Protein AF-A0A2S6MS25-F1 (afdb_monomer_lite)

Foldseek 3Di:
DPVVCQVVQQVDAFLVRHRLDSPPQKDFWDKDQDPVVRFIWTFDADPVCNVDGTDIDTDDPRQETDDADPVQGKMFRWDWDADPNDTDTDGNHIYHHPDD

pLDDT: mean 85.84, std 10.42, range [42.28, 95.88]

Structure (mmCIF, N/CA/C/O backbone):
data_AF-A0A2S6MS25-F1
#
_entry.id   AF-A0A2S6MS25-F1
#
loop_
_atom_site.group_PDB
_atom_site.id
_atom_site.type_symbol
_atom_site.label_atom_id
_atom_site.label_alt_id
_atom_site.label_comp_id
_atom_site.label_asym_id
_atom_site.label_entity_id
_atom_site.label_seq_id
_atom_site.pdbx_PDB_ins_code
_atom_site.Cartn_x
_atom_site.Cartn_y
_atom_site.Cartn_z
_atom_site.occupancy
_atom_site.B_iso_or_equiv
_atom_site.auth_seq_id
_atom_site.auth_comp_id
_atom_site.auth_asym_id
_atom_site.auth_atom_id
_atom_site.pdbx_PDB_model_num
ATOM 1 N N . MET A 1 1 ? 5.511 14.124 10.171 1.00 53.41 1 MET A N 1
ATOM 2 C CA . MET A 1 1 ? 5.291 12.914 10.995 1.00 53.41 1 MET A CA 1
ATOM 3 C C . MET A 1 1 ? 4.006 13.111 11.786 1.00 53.41 1 MET A C 1
ATOM 5 O O . MET A 1 1 ? 3.784 14.231 12.223 1.00 53.41 1 MET A O 1
ATOM 9 N N . ARG A 1 2 ? 3.167 12.074 11.911 1.00 65.19 2 ARG A N 1
ATOM 10 C CA . ARG A 1 2 ? 1.916 12.057 12.699 1.00 65.19 2 ARG A CA 1
ATOM 11 C C . ARG A 1 2 ? 2.154 11.206 13.963 1.00 65.19 2 ARG A C 1
ATOM 13 O O . ARG A 1 2 ? 1.746 10.044 13.981 1.00 65.19 2 ARG A O 1
ATOM 20 N N . PRO A 1 3 ? 2.930 11.692 14.956 1.00 72.25 3 PRO A N 1
ATOM 21 C CA . PRO A 1 3 ? 3.336 10.893 16.118 1.00 72.25 3 PRO A CA 1
ATOM 22 C C . PRO A 1 3 ? 2.148 10.376 16.941 1.00 72.25 3 PRO A C 1
ATOM 24 O O . PRO A 1 3 ? 2.256 9.338 17.592 1.00 72.25 3 PRO A O 1
ATOM 27 N N . GLU A 1 4 ? 1.000 11.048 16.871 1.00 78.44 4 GLU A N 1
ATOM 28 C CA . GLU A 1 4 ? -0.251 10.626 17.496 1.00 78.44 4 GLU A CA 1
ATOM 29 C C . GLU A 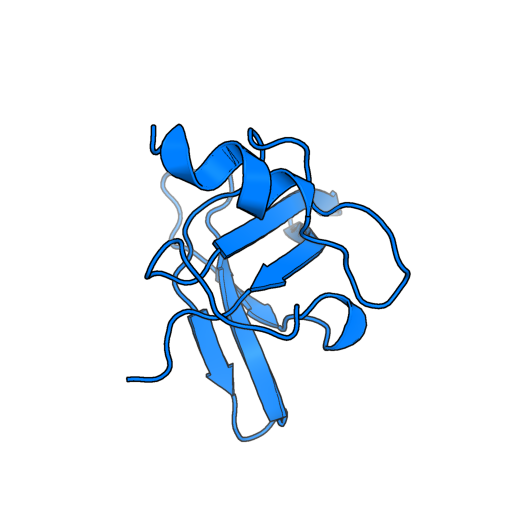1 4 ? -0.791 9.298 16.939 1.00 78.44 4 GLU A C 1
ATOM 31 O O . GLU A 1 4 ? -1.523 8.591 17.627 1.00 78.44 4 GLU A O 1
ATOM 36 N N . LEU A 1 5 ? -0.387 8.912 15.725 1.00 79.31 5 LEU A N 1
ATOM 37 C CA . LEU A 1 5 ? -0.782 7.651 15.096 1.00 79.31 5 LEU A CA 1
ATOM 38 C C . LEU A 1 5 ? 0.164 6.486 15.414 1.00 79.31 5 LEU A C 1
ATOM 40 O O . LEU A 1 5 ? -0.111 5.360 15.007 1.00 79.31 5 LEU A O 1
ATOM 44 N N . ASN A 1 6 ? 1.252 6.701 16.159 1.00 78.62 6 ASN A N 1
ATOM 45 C CA . ASN A 1 6 ? 2.250 5.658 16.425 1.00 78.62 6 ASN A CA 1
ATOM 46 C C . ASN A 1 6 ? 1.661 4.425 17.124 1.00 78.62 6 ASN A C 1
ATOM 48 O O . ASN A 1 6 ? 2.012 3.296 16.787 1.00 78.62 6 ASN A O 1
ATOM 52 N N . ALA A 1 7 ? 0.762 4.623 18.093 1.00 82.19 7 ALA A N 1
ATOM 53 C CA . ALA A 1 7 ? 0.104 3.514 18.786 1.00 82.19 7 ALA A CA 1
ATOM 54 C C . ALA A 1 7 ? -0.797 2.706 17.840 1.00 82.19 7 ALA A C 1
ATOM 56 O O . ALA A 1 7 ? -0.838 1.480 17.922 1.00 82.19 7 ALA A O 1
ATOM 57 N N . TRP A 1 8 ? -1.470 3.392 16.914 1.00 84.81 8 TRP A N 1
ATOM 58 C CA . TRP A 1 8 ? -2.273 2.757 15.877 1.00 84.81 8 TRP A CA 1
ATOM 59 C C . TRP A 1 8 ? -1.399 1.989 14.883 1.00 84.81 8 TRP A C 1
ATOM 61 O O . TRP A 1 8 ? -1.662 0.822 14.637 1.00 84.81 8 TRP A O 1
ATOM 71 N N . PHE A 1 9 ? -0.301 2.569 14.389 1.00 82.69 9 PHE A N 1
ATOM 72 C CA . PHE A 1 9 ? 0.625 1.852 13.506 1.00 82.69 9 PHE A CA 1
ATOM 73 C C . PHE A 1 9 ? 1.148 0.557 14.134 1.00 82.69 9 PHE A C 1
ATOM 75 O O . PHE A 1 9 ? 1.134 -0.488 13.488 1.00 82.69 9 PHE A O 1
ATOM 82 N N . LYS A 1 10 ? 1.524 0.602 15.417 1.00 81.94 10 LYS A N 1
ATOM 83 C CA . LYS A 1 10 ? 2.002 -0.570 16.165 1.00 81.94 10 LYS A CA 1
ATOM 84 C C . LYS A 1 10 ? 0.934 -1.642 16.394 1.00 81.94 10 LYS A C 1
ATOM 86 O O . LYS A 1 10 ? 1.291 -2.785 16.676 1.00 81.94 10 LYS A O 1
ATOM 91 N N . SER A 1 11 ? -0.354 -1.301 16.310 1.00 82.94 11 SER A N 1
ATOM 92 C CA . SER A 1 11 ? -1.438 -2.278 16.453 1.00 82.94 11 SER A CA 1
ATOM 93 C C . SER A 1 11 ? -1.777 -2.993 15.141 1.00 82.94 11 SER A C 1
ATOM 95 O O . SER A 1 11 ? -2.391 -4.060 15.184 1.00 82.94 11 SER A O 1
ATOM 97 N N . LEU A 1 12 ? -1.353 -2.456 13.989 1.00 84.06 12 LEU A N 1
ATOM 98 C CA . LEU A 1 12 ? -1.639 -3.031 12.678 1.00 84.06 12 LEU A CA 1
ATOM 99 C C . LEU A 1 12 ? -0.911 -4.364 12.478 1.00 84.06 12 LEU A C 1
ATOM 101 O O . LEU A 1 12 ? 0.322 -4.447 12.483 1.00 84.06 12 LEU A O 1
ATOM 105 N N . LYS A 1 13 ? -1.702 -5.410 12.239 1.00 81.62 13 LYS A N 1
ATOM 106 C CA . LYS A 1 13 ? -1.235 -6.750 11.890 1.00 81.62 13 LYS A CA 1
ATOM 107 C C . LYS A 1 13 ? -1.955 -7.235 10.642 1.00 81.62 13 LYS A C 1
ATOM 109 O O . LYS A 1 13 ? -3.155 -7.000 10.502 1.0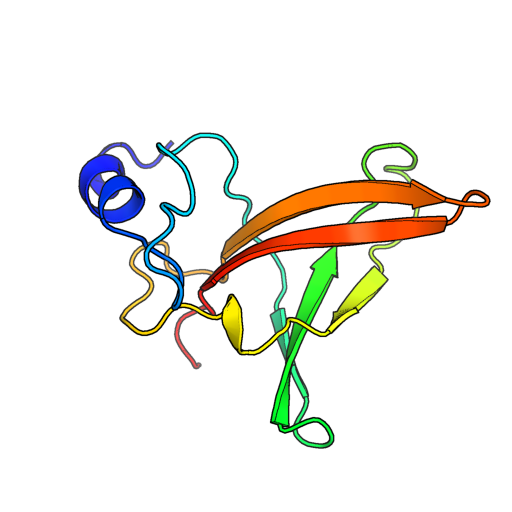0 81.62 13 LYS A O 1
ATOM 114 N N . ASN A 1 14 ? -1.238 -7.921 9.758 1.00 79.12 14 ASN A N 1
ATOM 115 C CA . ASN A 1 14 ? -1.850 -8.584 8.610 1.00 79.12 14 ASN A CA 1
ATOM 116 C C . ASN A 1 14 ? -2.727 -9.770 9.058 1.00 79.12 14 ASN A C 1
ATOM 118 O O . ASN A 1 14 ? -2.771 -10.135 10.236 1.00 79.12 14 ASN A O 1
ATOM 122 N N . LYS A 1 15 ? -3.418 -10.410 8.108 1.00 77.00 15 LYS A N 1
ATOM 123 C CA . LYS A 1 15 ? -4.299 -11.554 8.403 1.00 77.00 15 LYS A CA 1
ATOM 124 C C . LYS A 1 15 ? -3.554 -12.778 8.956 1.00 77.00 15 LYS A C 1
ATOM 126 O O 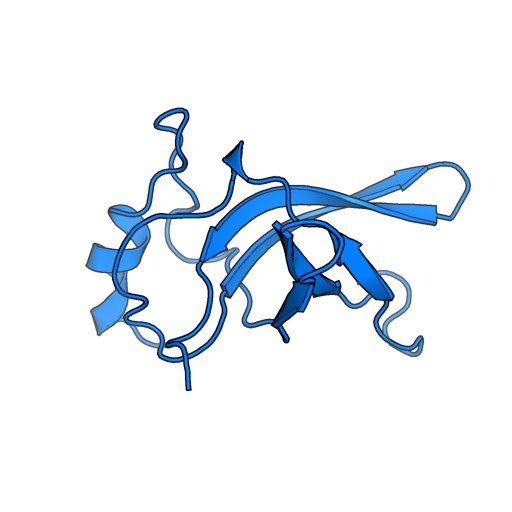. LYS A 1 15 ? -4.183 -13.617 9.590 1.00 77.00 15 LYS A O 1
ATOM 131 N N . ALA A 1 16 ? -2.239 -12.870 8.752 1.00 76.88 16 ALA A N 1
ATOM 132 C CA . ALA A 1 16 ? -1.385 -13.903 9.338 1.00 76.88 16 ALA A CA 1
ATOM 133 C C . ALA A 1 16 ? -0.916 -13.563 10.771 1.00 76.88 16 ALA A C 1
ATOM 135 O O . ALA A 1 16 ? -0.232 -14.365 11.401 1.00 76.88 16 ALA A O 1
ATOM 136 N N . GLY A 1 17 ? -1.284 -12.392 11.305 1.00 77.12 17 GLY A N 1
ATOM 137 C CA . GLY A 1 17 ? -0.889 -11.931 12.637 1.00 77.12 17 GLY A CA 1
ATOM 138 C C . GLY A 1 17 ? 0.490 -11.271 12.688 1.00 77.12 17 GLY A C 1
ATOM 139 O O . GLY A 1 17 ? 0.937 -10.885 13.772 1.00 77.12 17 GLY A O 1
ATOM 140 N N . GLU A 1 18 ? 1.156 -11.101 11.545 1.00 80.31 18 GLU A N 1
ATOM 141 C CA . GLU A 1 18 ? 2.440 -10.416 11.482 1.00 80.31 18 GLU A CA 1
ATOM 142 C C . GLU A 1 18 ? 2.254 -8.899 11.575 1.00 80.31 18 GLU A C 1
ATOM 144 O O . GLU A 1 18 ? 1.367 -8.341 10.920 1.00 80.31 18 GLU A O 1
ATOM 149 N N . PRO A 1 19 ? 3.109 -8.200 12.339 1.00 82.81 19 PRO A N 1
ATOM 150 C CA . PRO A 1 19 ? 3.079 -6.748 12.398 1.00 82.81 19 PRO A CA 1
ATOM 151 C C . PRO A 1 19 ? 3.454 -6.140 11.042 1.00 82.81 19 PRO A C 1
ATOM 153 O O . PRO A 1 19 ? 4.400 -6.589 10.381 1.00 82.81 19 PRO A O 1
ATOM 156 N N . CYS A 1 20 ? 2.725 -5.089 10.662 1.00 78.31 20 CYS A N 1
ATOM 157 C CA . CYS A 1 20 ? 2.946 -4.374 9.409 1.00 78.31 20 CYS A CA 1
ATOM 158 C C . CYS A 1 20 ? 4.265 -3.603 9.400 1.00 78.31 20 CYS A C 1
ATOM 160 O O . CYS A 1 20 ? 5.011 -3.722 8.435 1.00 78.31 20 CYS A O 1
ATOM 162 N N . CYS A 1 21 ? 4.552 -2.854 10.467 1.00 68.88 21 CYS A N 1
ATOM 163 C CA . CYS A 1 21 ? 5.838 -2.220 10.786 1.00 68.88 21 CYS A CA 1
ATOM 164 C C . CYS A 1 21 ? 5.672 -1.421 12.101 1.00 68.88 21 CYS A C 1
ATOM 166 O O . CYS A 1 21 ? 4.551 -1.169 12.543 1.00 68.88 21 CYS A O 1
ATOM 168 N N . ASP A 1 22 ? 6.773 -1.000 12.719 1.00 58.94 22 ASP A N 1
ATOM 169 C CA . ASP A 1 22 ? 6.839 -0.162 13.925 1.00 58.94 22 ASP A CA 1
ATOM 170 C C . ASP A 1 22 ? 6.683 1.356 13.668 1.00 58.94 22 ASP A C 1
ATOM 172 O O . ASP A 1 22 ? 6.686 2.140 14.623 1.00 58.94 22 ASP A O 1
ATOM 176 N N . GLY A 1 23 ? 6.468 1.764 12.409 1.00 54.38 23 GLY A N 1
ATOM 177 C CA . GLY A 1 23 ? 6.036 3.114 12.021 1.00 54.38 23 GLY A CA 1
ATOM 178 C C . GLY A 1 23 ? 6.855 3.788 10.912 1.00 54.38 23 GLY A C 1
ATOM 179 O O . GLY A 1 23 ? 6.423 4.830 10.424 1.00 54.38 23 GLY A O 1
ATOM 180 N N . GLY A 1 24 ? 7.997 3.220 10.497 1.00 59.12 24 GLY A N 1
ATOM 181 C CA . GLY A 1 24 ? 8.918 3.857 9.538 1.00 59.12 24 GLY A CA 1
ATOM 182 C C . GLY A 1 24 ? 8.691 3.529 8.057 1.00 59.12 24 GLY A C 1
ATOM 183 O O . GLY A 1 24 ? 8.857 4.402 7.208 1.00 59.12 24 GLY A O 1
ATOM 184 N N . ASP A 1 25 ? 8.269 2.302 7.743 1.00 71.25 25 ASP A N 1
ATOM 185 C CA . ASP A 1 25 ? 8.335 1.776 6.363 1.00 71.25 25 ASP A CA 1
ATOM 186 C C . ASP A 1 25 ? 7.032 1.941 5.564 1.00 71.25 25 ASP A C 1
ATOM 188 O O . ASP A 1 25 ? 6.926 1.533 4.407 1.00 71.25 25 ASP A O 1
ATOM 192 N N . GLY A 1 26 ? 6.002 2.502 6.196 1.00 81.56 26 GLY A N 1
ATOM 193 C CA . GLY A 1 26 ? 4.701 2.714 5.574 1.00 81.56 26 GLY A CA 1
ATOM 194 C C . GLY A 1 26 ? 4.703 3.961 4.708 1.00 81.56 26 GLY A C 1
ATOM 195 O O . GLY A 1 26 ? 5.007 5.052 5.186 1.00 81.56 26 GLY A O 1
ATOM 196 N N . GLN A 1 27 ? 4.282 3.825 3.455 1.00 88.50 27 GLN A N 1
ATOM 197 C CA . GLN A 1 27 ? 4.155 4.952 2.536 1.00 88.50 27 GLN A CA 1
ATOM 198 C C . GLN A 1 27 ? 2.701 5.168 2.124 1.00 88.50 27 GLN A C 1
ATOM 200 O O . GLN A 1 27 ? 1.935 4.218 1.950 1.00 88.50 27 GLN A O 1
ATOM 205 N N . TYR A 1 28 ? 2.325 6.433 1.932 1.00 90.69 28 TYR A N 1
ATOM 206 C CA . TYR A 1 28 ? 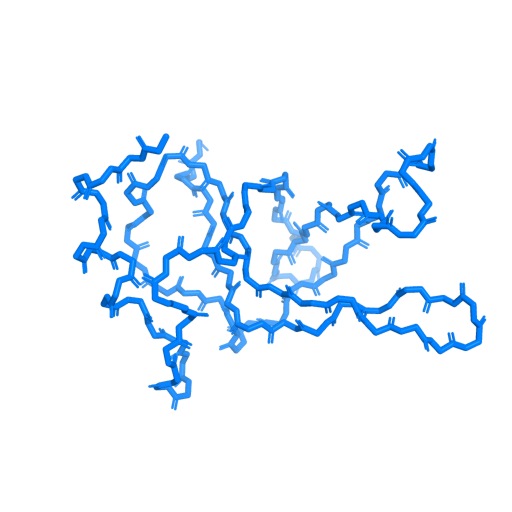1.080 6.756 1.245 1.00 90.69 28 TYR A CA 1
ATOM 207 C C . TYR A 1 28 ? 1.165 6.292 -0.202 1.00 90.69 28 TYR A C 1
ATOM 209 O O . TYR A 1 28 ? 2.190 6.487 -0.860 1.00 90.69 28 TYR A O 1
ATOM 217 N N . ALA A 1 29 ? 0.077 5.727 -0.702 1.00 91.00 29 ALA A N 1
ATOM 218 C CA . ALA A 1 29 ? -0.015 5.323 -2.090 1.00 91.00 29 ALA A CA 1
ATOM 219 C C . ALA A 1 29 ? -1.358 5.722 -2.694 1.00 91.00 29 ALA A C 1
ATOM 221 O O . ALA A 1 29 ? -2.344 5.943 -1.989 1.00 91.00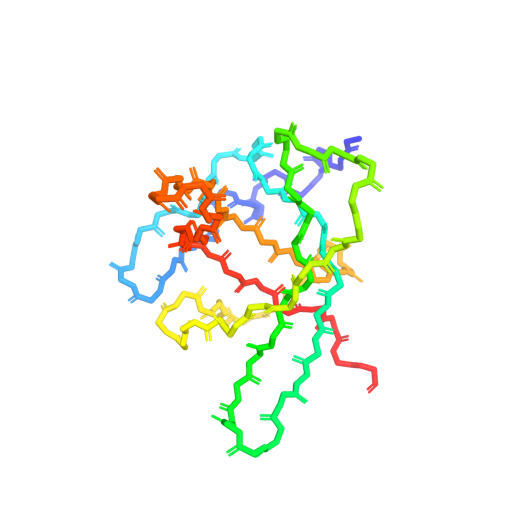 29 ALA A O 1
ATOM 222 N N . GLU A 1 30 ? -1.373 5.829 -4.015 1.00 93.25 30 GLU A N 1
ATOM 223 C CA . GLU A 1 30 ? -2.618 5.852 -4.771 1.00 93.25 30 GLU A CA 1
ATOM 224 C C . GLU A 1 30 ? -3.104 4.412 -4.897 1.00 93.25 30 GLU A C 1
ATOM 226 O O . GLU A 1 30 ? -2.326 3.510 -5.219 1.00 93.25 30 GLU A O 1
ATOM 231 N N . ALA A 1 31 ? -4.376 4.197 -4.582 1.00 93.62 31 ALA A N 1
ATOM 232 C CA . ALA A 1 31 ? -4.996 2.888 -4.614 1.00 93.62 31 ALA A CA 1
ATOM 233 C C . ALA A 1 31 ? -6.387 2.991 -5.228 1.00 93.62 31 ALA A C 1
ATOM 235 O O . ALA A 1 31 ? -7.087 3.981 -5.018 1.00 93.62 31 ALA A O 1
ATOM 236 N N . GLU A 1 32 ? -6.785 1.953 -5.948 1.00 93.12 32 GLU A N 1
ATOM 237 C CA . GLU A 1 32 ? -8.099 1.841 -6.572 1.00 93.12 32 GLU A CA 1
ATOM 238 C C . GLU A 1 32 ? -8.657 0.430 -6.383 1.00 93.12 32 GLU A C 1
ATOM 240 O O . GLU A 1 32 ? -7.906 -0.528 -6.178 1.00 93.12 32 GLU A O 1
ATOM 245 N N . TRP A 1 33 ? -9.979 0.304 -6.441 1.00 92.06 33 TRP A N 1
ATOM 246 C CA . TRP A 1 33 ? -10.649 -0.989 -6.434 1.00 92.06 33 TRP A CA 1
ATOM 247 C C . TRP A 1 33 ? -10.834 -1.490 -7.869 1.00 92.06 33 TRP A C 1
ATOM 249 O O . TRP A 1 33 ? -11.488 -0.840 -8.684 1.00 92.06 33 TRP A O 1
ATOM 259 N N . ASP A 1 34 ? -10.270 -2.655 -8.178 1.00 91.06 34 ASP A N 1
ATOM 260 C CA . ASP A 1 34 ? -10.484 -3.363 -9.437 1.00 91.06 34 ASP A CA 1
ATOM 261 C C . ASP A 1 34 ? -11.682 -4.306 -9.279 1.00 91.06 34 ASP A C 1
ATOM 263 O O . ASP A 1 34 ? -11.589 -5.382 -8.680 1.00 91.06 34 ASP A O 1
ATOM 267 N N . THR A 1 35 ? -12.826 -3.897 -9.830 1.00 88.88 35 THR A N 1
ATOM 268 C CA . THR A 1 35 ? -14.072 -4.675 -9.786 1.00 88.88 35 THR A CA 1
ATOM 269 C C . THR A 1 35 ? -13.980 -5.991 -10.552 1.00 88.88 35 THR A C 1
ATOM 271 O O . THR A 1 35 ? -14.661 -6.944 -10.181 1.00 88.88 35 THR A O 1
ATOM 274 N N . ALA A 1 36 ? -13.130 -6.086 -11.580 1.00 90.00 36 ALA A N 1
ATOM 275 C CA . ALA A 1 36 ? -12.963 -7.312 -12.355 1.00 90.00 36 ALA A CA 1
ATOM 276 C C . ALA A 1 36 ? -12.179 -8.375 -11.572 1.00 90.00 36 ALA A C 1
ATOM 278 O O . ALA A 1 36 ? -12.444 -9.568 -11.713 1.00 90.00 36 ALA A O 1
ATOM 279 N N . LYS A 1 37 ? -11.231 -7.947 -10.730 1.00 86.69 37 LYS A N 1
ATOM 280 C CA . LYS A 1 37 ? -10.432 -8.835 -9.868 1.00 86.69 37 LYS A CA 1
ATOM 281 C C . LYS A 1 37 ? -10.948 -8.935 -8.435 1.00 86.69 37 LYS A C 1
ATOM 283 O O . LYS A 1 37 ? -10.425 -9.740 -7.667 1.00 86.69 37 LYS A O 1
ATOM 288 N N . ASN A 1 38 ? -11.961 -8.142 -8.085 1.00 90.25 38 ASN A N 1
ATOM 289 C CA . ASN A 1 38 ? -12.513 -8.040 -6.737 1.00 90.25 38 ASN A CA 1
ATOM 290 C C . ASN A 1 38 ? -11.412 -7.787 -5.686 1.00 90.25 38 ASN A C 1
ATOM 292 O O . ASN A 1 38 ? -11.299 -8.507 -4.690 1.00 90.25 38 ASN A O 1
ATOM 296 N N . GLY A 1 39 ? -10.549 -6.804 -5.955 1.00 92.25 39 GLY A N 1
ATOM 297 C CA . GLY A 1 39 ? -9.383 -6.513 -5.125 1.00 92.25 39 GLY A CA 1
ATOM 298 C C . GLY A 1 39 ? -8.804 -5.123 -5.364 1.00 92.25 39 GLY A C 1
ATOM 299 O O . GLY A 1 39 ? -9.192 -4.421 -6.293 1.00 92.25 39 GLY A O 1
ATOM 300 N N . TYR A 1 40 ? -7.855 -4.722 -4.521 1.00 94.50 40 TYR A N 1
ATOM 301 C CA . TYR A 1 40 ? -7.188 -3.429 -4.657 1.00 94.50 40 TYR A CA 1
ATOM 302 C C . TYR A 1 40 ? -6.009 -3.498 -5.624 1.00 94.50 40 TYR A C 1
ATOM 304 O O . TYR A 1 40 ? -5.265 -4.481 -5.649 1.00 94.50 40 TYR A O 1
ATOM 312 N N . ARG A 1 41 ? -5.789 -2.404 -6.352 1.00 95.50 41 ARG A N 1
ATOM 313 C CA . ARG A 1 41 ? -4.536 -2.113 -7.047 1.00 95.50 41 ARG A CA 1
ATOM 314 C C . ARG A 1 41 ? -3.880 -0.900 -6.422 1.00 95.50 41 ARG A C 1
ATOM 316 O O . ARG A 1 41 ? -4.565 0.026 -5.995 1.00 95.50 41 ARG A O 1
ATOM 323 N N . VAL A 1 42 ? -2.555 -0.904 -6.374 1.00 95.75 42 VAL A N 1
ATOM 324 C CA . VAL A 1 42 ? -1.758 0.189 -5.810 1.00 95.75 42 VAL A CA 1
ATOM 325 C C . VAL A 1 42 ? -0.727 0.653 -6.825 1.00 95.75 42 VAL A C 1
ATOM 327 O O . VAL A 1 42 ? -0.048 -0.165 -7.449 1.00 95.75 42 VAL A O 1
ATOM 330 N N . LEU A 1 43 ? -0.601 1.970 -6.975 1.00 95.50 43 LEU A N 1
ATOM 331 C CA . LEU A 1 43 ? 0.406 2.594 -7.820 1.00 95.50 43 LEU A CA 1
ATOM 332 C C . LEU A 1 43 ? 1.725 2.711 -7.050 1.00 95.50 43 LEU A C 1
ATOM 334 O O . LEU A 1 43 ? 1.825 3.449 -6.067 1.00 95.50 43 LEU A O 1
ATOM 338 N N . LEU A 1 44 ? 2.760 2.018 -7.521 1.00 94.94 44 LEU A N 1
ATOM 339 C CA . LEU A 1 44 ? 4.094 2.031 -6.925 1.00 94.94 44 LEU A CA 1
ATOM 340 C C . LEU A 1 44 ? 5.110 2.635 -7.894 1.00 94.94 44 LEU A C 1
ATOM 342 O O . LEU A 1 44 ? 5.142 2.311 -9.081 1.00 94.94 44 LEU A O 1
ATOM 346 N N . LYS A 1 45 ? 5.966 3.521 -7.381 1.00 93.31 45 LYS A N 1
ATOM 347 C CA . LYS A 1 45 ? 7.122 4.050 -8.117 1.00 93.31 45 LYS A CA 1
ATOM 348 C C . LYS A 1 45 ? 8.325 3.158 -7.878 1.00 93.31 45 LYS A C 1
ATOM 350 O O . LYS A 1 45 ? 8.497 2.669 -6.768 1.00 93.31 45 LYS A O 1
ATOM 355 N N . ASN A 1 46 ? 9.164 3.004 -8.897 1.00 91.94 46 ASN A N 1
ATOM 356 C CA . ASN A 1 46 ? 10.411 2.263 -8.788 1.00 91.94 46 ASN A CA 1
ATOM 357 C C . ASN A 1 46 ? 11.481 3.103 -8.069 1.00 91.94 46 ASN A C 1
ATOM 359 O O . ASN A 1 46 ? 11.926 4.104 -8.635 1.00 91.94 46 ASN A O 1
ATOM 363 N N . PRO A 1 47 ? 11.942 2.709 -6.864 1.00 90.38 47 PRO A N 1
ATOM 364 C CA . PRO A 1 47 ? 12.976 3.457 -6.150 1.00 90.38 47 PRO A CA 1
ATOM 365 C C . PRO A 1 47 ? 14.307 3.562 -6.906 1.00 90.38 47 PRO A C 1
ATOM 367 O O . PRO A 1 47 ? 15.011 4.554 -6.750 1.00 90.38 47 PRO A O 1
ATOM 370 N N . GLN A 1 48 ? 14.651 2.580 -7.751 1.00 91.50 48 GLN A N 1
ATOM 371 C CA . GLN A 1 48 ? 15.855 2.632 -8.594 1.00 91.50 48 GLN A CA 1
ATOM 372 C C . GLN A 1 48 ? 15.684 3.513 -9.838 1.00 91.50 48 GLN A C 1
ATOM 374 O O . GLN A 1 48 ? 16.674 3.879 -10.469 1.00 91.50 48 GLN A O 1
ATOM 379 N N . ARG A 1 49 ? 14.443 3.841 -10.222 1.00 90.50 49 ARG A N 1
ATOM 380 C CA . ARG A 1 49 ? 14.128 4.622 -11.427 1.00 90.50 49 ARG A CA 1
ATOM 381 C C . ARG A 1 49 ? 13.062 5.684 -11.135 1.00 90.50 49 ARG A C 1
ATOM 383 O O . ARG A 1 49 ? 11.949 5.607 -11.653 1.00 90.50 49 ARG A O 1
ATOM 390 N N . PRO A 1 50 ? 13.387 6.701 -10.319 1.00 89.00 50 PRO A N 1
ATOM 391 C CA . PRO A 1 50 ? 12.412 7.682 -9.838 1.00 89.00 50 PRO A CA 1
ATOM 392 C C . PRO A 1 50 ? 11.842 8.596 -10.935 1.00 89.00 50 PRO A C 1
ATOM 394 O O . PRO A 1 50 ? 10.821 9.245 -10.711 1.00 89.00 50 PRO A O 1
ATOM 397 N N . SER A 1 51 ? 12.490 8.665 -12.103 1.00 92.12 51 SER A N 1
ATOM 398 C CA . SER A 1 51 ? 12.013 9.408 -13.275 1.00 92.12 51 SER A CA 1
ATOM 399 C C . SER A 1 51 ? 10.948 8.660 -14.084 1.00 92.12 51 SER A C 1
ATOM 401 O O . SER A 1 51 ? 10.257 9.281 -14.892 1.00 92.12 51 SER A O 1
ATOM 403 N N . GLU A 1 52 ? 10.798 7.346 -13.891 1.00 91.38 52 GLU A N 1
ATOM 404 C CA . GLU A 1 52 ? 9.765 6.561 -14.562 1.00 91.38 52 GLU A CA 1
ATOM 405 C C . GLU A 1 52 ? 8.390 6.797 -13.919 1.00 91.38 52 GLU A C 1
ATOM 407 O O . GLU A 1 52 ? 8.256 7.129 -12.736 1.00 91.38 52 GLU A O 1
ATOM 412 N N . ARG A 1 53 ? 7.329 6.619 -14.714 1.00 92.69 53 ARG A N 1
ATOM 413 C CA . ARG A 1 53 ? 5.959 6.653 -14.190 1.00 92.69 53 ARG A CA 1
ATOM 414 C C . ARG A 1 53 ? 5.732 5.478 -13.236 1.00 92.69 53 ARG A C 1
ATOM 416 O O . ARG A 1 53 ? 6.331 4.416 -13.391 1.00 92.69 53 ARG A O 1
ATOM 423 N N . GLY A 1 54 ? 4.835 5.675 -12.270 1.00 92.88 54 GLY A N 1
ATOM 424 C CA . GLY A 1 54 ? 4.395 4.596 -11.389 1.00 92.88 54 GLY A CA 1
ATOM 425 C C . GLY A 1 54 ? 3.730 3.463 -12.172 1.00 92.88 54 GLY A C 1
ATOM 426 O O . GLY A 1 54 ? 3.175 3.679 -13.251 1.00 92.88 54 GLY A O 1
ATOM 427 N N . GLN A 1 55 ? 3.789 2.262 -11.611 1.00 94.88 55 GLN A N 1
ATOM 428 C CA . GLN A 1 55 ? 3.166 1.060 -12.153 1.00 94.88 55 GLN A CA 1
ATOM 429 C C . GLN A 1 55 ? 2.098 0.559 -11.182 1.00 94.88 55 GLN A C 1
ATOM 431 O O . GLN A 1 55 ? 2.288 0.610 -9.967 1.00 94.88 55 GLN A O 1
ATOM 436 N N . TRP A 1 56 ? 0.967 0.111 -11.722 1.00 95.00 56 TRP A N 1
ATOM 437 C CA . TRP A 1 56 ? -0.117 -0.475 -10.940 1.00 95.00 56 TRP A CA 1
ATOM 438 C C . TRP A 1 56 ? 0.169 -1.946 -10.664 1.00 95.00 56 TRP A C 1
ATOM 440 O O . TRP A 1 56 ? 0.494 -2.697 -11.583 1.00 95.00 56 TRP A O 1
ATOM 450 N N . PHE A 1 57 ? -0.001 -2.356 -9.411 1.00 95.62 57 PHE A N 1
ATOM 451 C CA . PHE A 1 57 ? 0.151 -3.744 -8.993 1.00 95.62 57 PHE A CA 1
ATOM 452 C C . PHE A 1 57 ? -1.068 -4.210 -8.205 1.00 95.62 57 PHE A C 1
ATOM 454 O O . PHE A 1 57 ? -1.591 -3.465 -7.375 1.00 95.62 57 PHE A O 1
ATOM 461 N N . ASP A 1 58 ? -1.490 -5.450 -8.447 1.00 95.88 58 ASP A N 1
ATOM 462 C CA . ASP A 1 58 ? -2.571 -6.078 -7.692 1.00 95.88 58 ASP A CA 1
ATOM 463 C C . ASP A 1 58 ? -2.104 -6.403 -6.269 1.00 95.88 58 ASP A C 1
ATOM 465 O O . ASP A 1 58 ? -1.028 -6.975 -6.063 1.00 95.88 58 ASP A O 1
ATOM 469 N N . VAL A 1 59 ? -2.937 -6.067 -5.288 1.00 94.81 59 VAL A N 1
ATOM 470 C CA . VAL A 1 59 ? -2.683 -6.340 -3.876 1.00 94.81 59 VAL A CA 1
ATOM 471 C C . VAL A 1 59 ? -3.320 -7.677 -3.494 1.00 94.81 59 VAL A C 1
ATOM 473 O O . VAL A 1 59 ? -4.537 -7.838 -3.617 1.00 94.81 59 VAL A O 1
ATOM 476 N N . PRO A 1 60 ? -2.548 -8.641 -2.965 1.00 93.50 60 PRO A N 1
ATOM 477 C CA . PRO A 1 60 ? -3.112 -9.876 -2.440 1.00 93.50 60 PRO A CA 1
ATOM 478 C C . PRO A 1 60 ? -4.074 -9.606 -1.276 1.00 93.50 60 PRO A C 1
ATOM 480 O O . PRO A 1 60 ? -3.724 -8.932 -0.310 1.00 93.50 60 PRO A O 1
ATOM 483 N N . ASN A 1 61 ? -5.266 -10.207 -1.291 1.00 90.25 61 ASN A N 1
ATOM 484 C CA . ASN A 1 61 ? -6.253 -10.018 -0.216 1.00 90.25 61 ASN A CA 1
ATOM 485 C C . ASN A 1 61 ? -5.737 -10.464 1.175 1.00 90.25 61 ASN A C 1
ATOM 487 O O . ASN A 1 61 ? -6.254 -10.035 2.205 1.00 90.25 61 ASN A O 1
ATOM 491 N N . SER A 1 62 ? -4.714 -11.321 1.239 1.00 89.25 62 SER A N 1
ATOM 492 C CA . SER A 1 62 ? -4.083 -11.759 2.493 1.00 89.25 62 SER A CA 1
ATOM 493 C C . SER A 1 62 ? -3.371 -10.630 3.251 1.00 89.25 62 SER A C 1
ATOM 495 O O . SER A 1 62 ? -3.285 -10.690 4.478 1.00 89.25 62 SER A O 1
ATOM 497 N N . VAL A 1 63 ? -2.898 -9.596 2.548 1.00 91.75 63 VAL A N 1
ATOM 498 C CA . VAL A 1 63 ? -2.181 -8.454 3.143 1.00 91.75 63 VAL A CA 1
ATOM 499 C C . VAL A 1 63 ? -3.067 -7.222 3.338 1.00 91.75 63 VAL A C 1
ATOM 501 O O . VAL A 1 63 ? -2.624 -6.238 3.928 1.00 91.75 63 VAL A O 1
ATOM 504 N N . VAL A 1 64 ? -4.311 -7.267 2.850 1.00 91.69 64 VAL A N 1
ATOM 505 C CA . VAL A 1 64 ? -5.291 -6.195 3.042 1.00 91.69 64 VAL A CA 1
ATOM 506 C C . VAL A 1 64 ? -5.746 -6.203 4.499 1.00 91.69 64 VAL A C 1
ATOM 508 O O . VAL A 1 64 ? -6.268 -7.206 4.995 1.00 91.69 64 VAL A O 1
ATOM 511 N N . LEU A 1 65 ? -5.523 -5.089 5.188 1.00 89.81 65 LEU A N 1
ATOM 512 C CA . LEU A 1 65 ? -5.909 -4.894 6.575 1.00 89.81 65 LEU A CA 1
ATOM 513 C C . LEU A 1 65 ? -7.400 -4.593 6.670 1.00 89.81 65 LEU A C 1
ATOM 515 O O . LEU A 1 65 ? -7.941 -3.805 5.897 1.00 89.81 65 LEU A O 1
ATOM 519 N N . ASN A 1 66 ? -8.039 -5.190 7.671 1.00 82.19 66 ASN A N 1
ATOM 520 C CA . ASN A 1 66 ? -9.413 -4.876 8.031 1.00 82.19 66 ASN A CA 1
ATOM 521 C C . ASN A 1 66 ? -9.405 -3.784 9.106 1.00 82.19 66 ASN A C 1
ATOM 523 O O . ASN A 1 66 ? -8.642 -3.873 10.069 1.00 82.19 66 ASN A O 1
ATOM 527 N N . GLY A 1 67 ? -10.282 -2.792 8.979 1.00 81.31 67 GLY A N 1
ATOM 528 C CA . GLY A 1 67 ? -10.473 -1.753 9.989 1.00 81.31 67 GLY A CA 1
ATOM 529 C C . GLY A 1 67 ? -10.356 -0.340 9.434 1.00 81.31 67 GLY A C 1
ATOM 530 O O . GLY A 1 67 ? -10.107 -0.123 8.251 1.00 81.31 67 GLY A O 1
ATOM 531 N N . GLN A 1 68 ? -10.566 0.636 10.315 1.00 83.25 68 GLN A N 1
ATOM 532 C CA . GLN A 1 68 ? -10.554 2.040 9.931 1.00 83.25 68 GLN A CA 1
ATOM 533 C C . GLN A 1 68 ? -9.124 2.541 9.704 1.00 83.25 68 GLN A C 1
ATOM 535 O O . GLN A 1 68 ? -8.247 2.400 10.561 1.00 83.25 68 GLN A O 1
ATOM 540 N N . ASN A 1 69 ? -8.907 3.189 8.562 1.00 86.44 69 ASN A N 1
ATOM 541 C CA . ASN A 1 69 ? -7.647 3.846 8.258 1.00 86.44 69 ASN A CA 1
ATOM 542 C C . ASN A 1 69 ? -7.572 5.241 8.897 1.00 86.44 69 ASN A C 1
ATOM 544 O O . ASN A 1 69 ? -8.098 6.214 8.356 1.00 86.44 69 ASN A O 1
ATOM 548 N N . LEU A 1 70 ? -6.864 5.349 10.025 1.00 85.62 70 LEU A N 1
ATOM 549 C CA . LEU A 1 70 ? -6.703 6.612 10.759 1.00 85.62 70 LEU A CA 1
ATOM 550 C C . LEU A 1 70 ? -5.698 7.584 10.115 1.00 85.62 70 LEU A C 1
ATOM 552 O O . LEU A 1 70 ? -5.609 8.746 10.519 1.00 85.62 70 LEU A O 1
ATOM 556 N N . SER A 1 71 ? -4.949 7.147 9.098 1.00 82.31 71 SER A N 1
ATOM 557 C CA . SER A 1 71 ? -4.049 8.033 8.349 1.00 82.31 71 SER A CA 1
ATOM 558 C C . SER A 1 71 ? -4.800 8.952 7.374 1.00 82.31 71 SER A C 1
ATOM 560 O O . SER A 1 71 ? -4.291 10.013 7.009 1.00 82.31 71 SER A O 1
ATOM 562 N N . GLY A 1 72 ? -6.027 8.574 6.990 1.00 83.75 72 GLY A N 1
ATOM 563 C CA . GLY A 1 72 ? -6.882 9.317 6.060 1.00 83.75 72 GLY A CA 1
ATOM 564 C C . GLY A 1 72 ? -6.549 9.125 4.575 1.00 83.75 72 GLY A C 1
ATOM 565 O O . GLY A 1 72 ? -7.212 9.722 3.733 1.00 83.75 72 GLY A O 1
ATOM 566 N N . ARG A 1 73 ? -5.545 8.309 4.224 1.00 87.69 73 ARG A N 1
ATOM 567 C CA . ARG A 1 73 ? -5.166 7.975 2.837 1.00 87.69 73 ARG A CA 1
ATOM 568 C C . ARG A 1 73 ? -4.699 6.528 2.756 1.00 87.69 73 ARG A C 1
ATOM 570 O O . ARG A 1 73 ? -4.194 6.007 3.741 1.00 87.69 73 ARG A O 1
ATOM 577 N N . ALA A 1 74 ? -4.815 5.886 1.596 1.00 91.88 74 ALA A N 1
ATOM 578 C CA . ALA A 1 74 ? -4.311 4.523 1.437 1.00 91.88 74 ALA A CA 1
ATOM 579 C C . ALA A 1 74 ? -2.817 4.437 1.798 1.00 91.88 74 ALA A C 1
ATOM 581 O O . ALA A 1 74 ? -2.022 5.302 1.413 1.00 91.88 74 ALA A O 1
ATOM 582 N N . MET A 1 75 ? -2.452 3.402 2.556 1.00 91.31 75 MET A N 1
ATOM 583 C CA . MET A 1 75 ? -1.075 3.145 2.968 1.00 91.31 75 MET A CA 1
ATOM 584 C C . MET A 1 75 ? -0.651 1.731 2.604 1.00 91.31 75 MET A C 1
ATOM 586 O O . MET A 1 75 ? -1.430 0.781 2.697 1.00 91.31 75 MET A O 1
ATOM 590 N N . VAL A 1 76 ? 0.613 1.602 2.221 1.00 92.56 76 VAL A N 1
ATOM 591 C CA . VAL A 1 76 ? 1.236 0.336 1.850 1.00 92.56 76 VAL A CA 1
ATOM 592 C C . VAL A 1 76 ? 2.571 0.181 2.569 1.00 92.56 76 VAL A C 1
ATOM 594 O O . VAL A 1 76 ? 3.363 1.119 2.649 1.00 92.56 76 VAL A O 1
ATOM 597 N N . TRP A 1 77 ? 2.812 -1.028 3.064 1.00 92.31 77 TRP A N 1
ATOM 598 C CA . TRP A 1 77 ? 4.088 -1.500 3.583 1.00 92.31 77 TRP A CA 1
ATOM 599 C C . TRP A 1 77 ? 4.575 -2.592 2.645 1.00 92.31 77 TRP A C 1
ATOM 601 O O . TRP A 1 77 ? 3.930 -3.636 2.501 1.00 92.31 77 TRP A O 1
ATOM 611 N N . TRP A 1 78 ? 5.680 -2.329 1.964 1.00 92.12 78 TRP A N 1
ATOM 612 C CA . TRP A 1 78 ? 6.234 -3.215 0.951 1.00 92.12 78 TRP A CA 1
ATOM 613 C C . TRP A 1 78 ? 7.722 -2.922 0.761 1.00 92.12 78 TRP A C 1
ATOM 615 O O . TRP A 1 78 ? 8.215 -1.879 1.189 1.00 92.12 78 TRP A O 1
ATOM 625 N N . TRP A 1 79 ? 8.424 -3.816 0.074 1.00 91.38 79 TRP A N 1
ATOM 626 C CA . TRP A 1 79 ? 9.763 -3.546 -0.441 1.00 91.38 79 TRP A CA 1
ATOM 627 C C . TRP A 1 79 ? 9.896 -4.070 -1.874 1.00 91.38 79 TRP A C 1
ATOM 629 O O . TRP A 1 79 ? 9.249 -5.058 -2.242 1.00 91.38 79 TRP A O 1
ATOM 639 N N . PRO A 1 80 ? 10.708 -3.415 -2.717 1.00 92.94 80 PRO A N 1
ATOM 640 C CA . PRO A 1 80 ? 10.909 -3.865 -4.081 1.00 92.94 80 PRO A CA 1
ATOM 641 C C . PRO A 1 80 ? 11.847 -5.072 -4.127 1.00 92.94 80 PRO A C 1
ATOM 643 O O . PRO A 1 80 ? 12.916 -5.075 -3.518 1.00 92.94 80 PRO A O 1
ATOM 646 N N . SER A 1 81 ? 11.471 -6.071 -4.918 1.00 93.81 81 SER A N 1
ATOM 647 C CA . SER A 1 81 ? 12.381 -7.090 -5.431 1.00 93.81 81 SER A CA 1
ATOM 648 C C . SER A 1 81 ? 12.650 -6.818 -6.905 1.00 93.81 81 SER A C 1
ATOM 650 O O . SER A 1 81 ? 11.754 -6.384 -7.632 1.00 93.81 81 SER A O 1
ATOM 652 N N . TYR A 1 82 ? 13.877 -7.066 -7.351 1.00 93.06 82 TYR A N 1
ATOM 653 C CA . TYR A 1 82 ? 14.277 -6.875 -8.740 1.00 93.06 82 TYR A CA 1
ATOM 654 C C . TYR A 1 82 ? 14.761 -8.203 -9.306 1.00 93.06 82 TYR A C 1
ATOM 656 O O . TYR A 1 82 ? 15.778 -8.733 -8.867 1.00 93.06 82 TYR A O 1
ATOM 664 N N . ALA A 1 83 ? 14.032 -8.718 -10.290 1.00 90.25 83 ALA A N 1
ATOM 665 C CA . ALA A 1 83 ? 14.395 -9.908 -11.049 1.00 90.25 83 ALA A CA 1
ATOM 666 C C . ALA A 1 83 ? 14.301 -9.572 -12.540 1.00 90.25 83 ALA A C 1
ATOM 668 O O . ALA A 1 83 ? 13.342 -8.930 -12.966 1.00 90.25 83 ALA A O 1
ATOM 669 N N . ASP A 1 84 ? 15.324 -9.930 -13.319 1.00 87.25 84 ASP A N 1
ATOM 670 C CA . ASP A 1 84 ? 15.395 -9.665 -14.766 1.00 87.25 84 ASP A CA 1
ATOM 671 C C . ASP A 1 84 ? 15.136 -8.193 -15.152 1.00 87.25 84 ASP A C 1
ATOM 673 O O . ASP A 1 84 ? 14.501 -7.879 -16.160 1.00 87.25 84 ASP A O 1
ATOM 677 N N . GLY A 1 85 ? 15.586 -7.259 -14.307 1.00 84.00 85 GLY A N 1
ATOM 678 C CA . GLY A 1 85 ? 15.384 -5.819 -14.500 1.00 84.00 85 GLY A CA 1
ATOM 679 C C . GLY A 1 85 ? 13.943 -5.336 -14.288 1.00 84.00 85 GLY A C 1
ATOM 680 O O . GLY A 1 85 ? 13.659 -4.161 -14.523 1.00 84.00 85 GLY A O 1
ATOM 681 N N . ARG A 1 86 ? 13.037 -6.207 -13.832 1.00 87.44 86 ARG A N 1
ATOM 682 C CA . ARG A 1 86 ? 11.650 -5.878 -13.494 1.00 87.44 86 ARG A CA 1
ATOM 683 C C . ARG A 1 86 ? 11.487 -5.758 -11.987 1.00 87.44 86 ARG A C 1
ATOM 685 O O . ARG A 1 86 ? 11.945 -6.608 -11.226 1.00 87.44 86 ARG A O 1
ATOM 692 N N . MET A 1 87 ? 10.806 -4.698 -11.567 1.00 93.31 87 MET A N 1
ATOM 693 C CA . MET A 1 87 ? 10.415 -4.511 -10.176 1.00 93.31 87 MET A CA 1
ATOM 694 C C . MET A 1 87 ? 9.162 -5.333 -9.883 1.00 93.31 87 MET A C 1
ATOM 696 O O . MET A 1 87 ? 8.159 -5.207 -10.582 1.00 93.31 87 MET A O 1
ATOM 700 N N . THR A 1 88 ? 9.213 -6.133 -8.824 1.00 93.69 88 THR A N 1
ATOM 701 C CA . THR A 1 88 ? 8.058 -6.846 -8.273 1.00 93.69 88 THR A CA 1
ATOM 702 C C . THR A 1 88 ? 7.890 -6.455 -6.807 1.00 93.69 88 THR A C 1
ATOM 704 O O . THR A 1 88 ? 8.865 -6.521 -6.053 1.00 93.69 88 THR A O 1
ATOM 707 N N . PRO A 1 89 ? 6.693 -6.033 -6.372 1.00 93.94 89 PRO A N 1
ATOM 708 C CA . PRO A 1 89 ? 6.467 -5.682 -4.981 1.00 9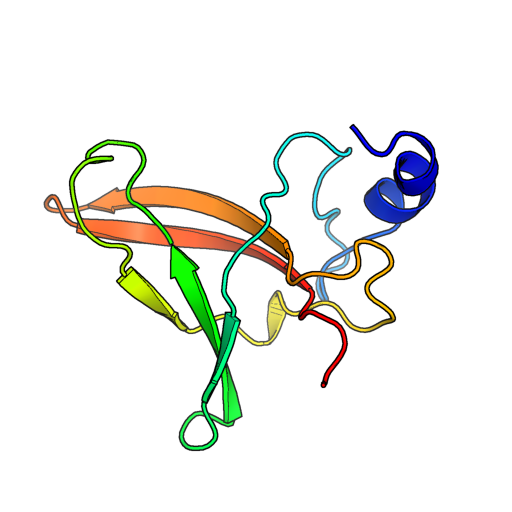3.94 89 PRO A CA 1
ATOM 709 C C . PRO A 1 89 ? 6.371 -6.924 -4.096 1.00 93.94 89 PRO A C 1
ATOM 711 O O . PRO A 1 89 ? 5.617 -7.854 -4.382 1.00 93.94 89 PRO A O 1
ATOM 714 N N . LEU A 1 90 ? 7.104 -6.911 -2.985 1.00 92.88 90 LEU A N 1
ATOM 715 C CA . LEU A 1 90 ? 6.911 -7.846 -1.883 1.00 92.88 90 LEU A CA 1
ATOM 716 C C . LEU A 1 90 ? 6.031 -7.171 -0.832 1.00 92.88 90 LEU A C 1
ATOM 718 O O . LEU A 1 90 ? 6.432 -6.197 -0.195 1.00 92.88 90 LEU A O 1
ATOM 722 N N . TRP A 1 91 ? 4.797 -7.656 -0.708 1.00 91.94 91 TRP A N 1
ATOM 723 C CA . TRP A 1 91 ? 3.762 -7.033 0.111 1.00 91.94 91 TRP A CA 1
ATOM 724 C C . TRP A 1 91 ? 3.848 -7.472 1.568 1.00 91.94 91 TRP A C 1
ATOM 726 O O . TRP A 1 91 ? 3.838 -8.667 1.859 1.00 91.94 91 TRP A O 1
ATOM 736 N N . ARG A 1 92 ? 3.832 -6.507 2.490 1.00 91.12 92 ARG A N 1
ATOM 737 C CA . ARG A 1 92 ? 3.683 -6.773 3.924 1.00 91.12 92 ARG A CA 1
ATOM 738 C C . ARG A 1 92 ? 2.257 -6.526 4.385 1.00 91.12 92 ARG A C 1
ATOM 740 O O . ARG A 1 92 ? 1.609 -7.424 4.918 1.00 91.12 92 ARG A O 1
ATOM 747 N N . CYS A 1 93 ? 1.788 -5.303 4.162 1.00 92.19 93 CYS A N 1
ATOM 748 C CA . CYS A 1 93 ? 0.460 -4.849 4.534 1.00 92.19 93 CYS A CA 1
ATOM 749 C C . CYS A 1 93 ? -0.031 -3.776 3.574 1.00 92.19 93 CYS A C 1
ATOM 751 O O . CYS A 1 93 ? 0.746 -2.982 3.044 1.00 92.19 93 CYS A O 1
ATOM 753 N N . PHE A 1 94 ? -1.343 -3.705 3.426 1.00 93.19 94 PHE A N 1
ATOM 754 C CA . PHE A 1 94 ? -2.019 -2.629 2.729 1.00 93.19 94 PHE A CA 1
ATOM 755 C C . PHE A 1 94 ? -3.286 -2.268 3.489 1.00 93.19 94 PHE A C 1
ATOM 757 O O . PHE A 1 94 ? -4.071 -3.152 3.821 1.00 93.19 94 PHE A O 1
ATOM 764 N N . ILE A 1 95 ? -3.505 -0.983 3.745 1.00 91.69 95 ILE A N 1
ATOM 765 C CA . ILE A 1 95 ? -4.778 -0.497 4.266 1.00 91.69 95 ILE A CA 1
ATOM 766 C C . ILE A 1 95 ? -5.360 0.514 3.275 1.00 91.69 95 ILE A C 1
ATOM 768 O O . ILE A 1 95 ? -4.693 1.509 2.956 1.00 91.69 95 ILE A O 1
ATOM 772 N N . PRO A 1 96 ? -6.574 0.271 2.751 1.00 91.69 96 PRO A N 1
ATOM 773 C CA . PRO A 1 96 ? -7.200 1.197 1.823 1.00 91.69 96 PRO A CA 1
ATOM 774 C C . PRO A 1 96 ? -7.478 2.533 2.509 1.00 91.69 96 PRO A C 1
ATOM 776 O O . PRO A 1 96 ? -7.567 2.628 3.736 1.00 91.69 96 PRO A O 1
ATOM 779 N N . GLY A 1 97 ? -7.570 3.597 1.714 1.00 85.88 97 GLY A N 1
ATOM 780 C CA . GLY A 1 97 ? -8.068 4.876 2.212 1.00 85.88 97 GLY A CA 1
ATOM 781 C C . GLY A 1 97 ? -9.524 4.746 2.668 1.00 85.88 97 GLY A C 1
ATOM 782 O O . GLY A 1 97 ? -10.162 3.739 2.357 1.00 85.88 97 GLY A O 1
ATOM 783 N N . PRO A 1 98 ? -10.059 5.739 3.398 1.00 71.56 98 PRO A N 1
ATOM 784 C CA . PRO A 1 98 ? -11.504 5.829 3.560 1.00 71.56 98 PRO A CA 1
ATOM 785 C C . PRO A 1 98 ? -12.146 5.761 2.170 1.00 71.56 98 PRO A C 1
ATOM 787 O O . PRO A 1 98 ? -11.733 6.497 1.271 1.00 71.56 98 PRO A O 1
ATOM 790 N N . GLU A 1 99 ? -13.079 4.825 1.988 1.00 57.03 99 GLU A N 1
ATOM 791 C CA . GLU A 1 99 ? -13.919 4.795 0.795 1.00 57.03 99 GLU A CA 1
ATOM 792 C C . GLU A 1 99 ? -14.607 6.160 0.704 1.00 57.03 99 GLU A C 1
ATOM 794 O O . GLU A 1 99 ? -15.209 6.620 1.679 1.00 57.03 99 GLU A O 1
ATOM 799 N N . GLY A 1 100 ? -14.383 6.854 -0.410 1.00 42.28 100 GLY A N 1
ATOM 800 C CA . GLY A 1 100 ? -15.108 8.074 -0.749 1.00 42.28 100 GLY A CA 1
ATOM 801 C C . GLY A 1 100 ? -16.457 7.728 -1.346 1.00 42.28 100 GLY A C 1
ATOM 802 O O . GLY A 1 100 ? -16.503 6.735 -2.107 1.00 42.28 100 GLY A O 1
#

Secondary structure (DSSP, 8-state):
--GGGHHHHHH-B-TTS-B--SSSSEEE-EEEEETTTTEEEEEE--TT-TTSPPEEEEPPTTTBPPS--TTSS-EEEEEEEEETTEEEEEEEEEEPPPP-

Sequence (100 aa):
MRPELNAWFKSLKNKAGEPCCDGGDGQYAEAEWDTAKNGYRVLLKNPQRPSERGQWFDVPNSVVLNGQNLSGRAMVWWWPSYADGRMTPLWRCFIPGPEG

Radius of gyration: 13.55 Å; chains: 1; bounding box: 31×27×34 Å